Protein AF-A0A8N5EU84-F1 (afdb_monomer_lite)

Foldseek 3Di:
DDDDDDDDDDDDDDDDDPPVPPVVVVVVVVVVLCVQVVDLVSVLVVVLVDDLLVLLVCVLVDVSSLVSVLVSLVQLLVQWAQDPVVLDTAGVDPVRRSDGLVRSLNNLLSQCPHDPVSNVVSLVSLCVQCVVLPVDCDGRSGSSNVSCVVNVVDPPPPPPPPPPPDDDDDD

pLDDT: mean 81.94, std 20.41, range [38.34, 97.75]

Sequence (171 aa):
AEQAGDRDGDGSSSPGGYQESAEGDECTAGLLLSWLLGNQERFSAFCLCIPCSHLAFLAGHYSQLRRPYLDLLTGWGRHLHYDPLQGQWVKSCLDKAELSWEELRERFICLCQGSTPLKEQTQAALEFLRTQDGDFRVRGLSVWTDLLMEMGCSCVDTKATGKLTKLSKSG

Secondary structure (DSSP, 8-state):
--------------S------THHHHHHHHHHHHHHHT-HHHHHHHHHHS-HHHHHHHHHH-HHHHHHHHHHHHHHHTTEEEETTTTEEEES-TTT--S-HHHHHHHHHHHHTS-HHHHHHHHHHHHHHHHHTT---STTS-HHHHHHHHTT-------------------

Organism: Geospiza fortis (NCBI:txid48883)

Structure (mmCIF, N/CA/C/O backbone):
data_AF-A0A8N5EU84-F1
#
_entry.id   AF-A0A8N5EU84-F1
#
loop_
_atom_site.group_PDB
_atom_site.id
_atom_site.type_symbol
_atom_site.label_atom_id
_atom_site.label_alt_id
_atom_site.label_comp_id
_atom_site.label_asym_id
_atom_site.label_entity_id
_atom_site.label_seq_id
_atom_site.pdbx_PDB_ins_code
_atom_site.Cartn_x
_atom_site.Cartn_y
_atom_site.Cartn_z
_atom_site.occupancy
_atom_site.B_iso_or_equiv
_atom_site.auth_seq_id
_atom_site.auth_comp_id
_atom_site.auth_asym_id
_atom_site.auth_atom_id
_atom_site.pdbx_PDB_model_num
ATOM 1 N N . ALA A 1 1 ? 60.254 -33.436 -61.550 1.00 42.25 1 ALA A N 1
ATOM 2 C CA . ALA A 1 1 ? 60.733 -33.043 -60.217 1.00 42.25 1 ALA A CA 1
ATOM 3 C C . ALA A 1 1 ? 59.538 -32.495 -59.464 1.00 42.25 1 ALA A C 1
ATOM 5 O O . ALA A 1 1 ? 59.013 -31.453 -59.839 1.00 42.25 1 ALA A O 1
ATOM 6 N N . GLU A 1 2 ? 59.049 -33.289 -58.520 1.00 42.12 2 GLU A N 1
ATOM 7 C CA . GLU A 1 2 ? 58.020 -32.921 -57.554 1.00 42.12 2 GLU A CA 1
ATOM 8 C C . GLU A 1 2 ? 58.522 -31.781 -56.659 1.00 42.12 2 GLU A C 1
ATOM 10 O O . GLU A 1 2 ? 59.690 -31.767 -56.272 1.00 42.12 2 GLU A O 1
ATOM 15 N N . GLN A 1 3 ? 57.632 -30.861 -56.294 1.00 44.66 3 GLN A N 1
ATOM 16 C CA . GLN A 1 3 ? 57.732 -30.145 -55.027 1.00 44.66 3 GLN A CA 1
ATOM 17 C C . GLN A 1 3 ? 56.371 -30.189 -54.344 1.00 44.66 3 GLN A C 1
ATOM 19 O O . GLN A 1 3 ? 55.403 -29.580 -54.795 1.00 44.66 3 GLN A O 1
ATOM 24 N N . ALA A 1 4 ? 56.340 -30.966 -53.265 1.00 45.47 4 ALA A N 1
ATOM 25 C CA . ALA A 1 4 ? 55.350 -30.902 -52.211 1.00 45.47 4 ALA A CA 1
ATOM 26 C C . ALA A 1 4 ? 55.556 -29.619 -51.390 1.00 45.47 4 ALA A C 1
ATOM 28 O O . ALA A 1 4 ? 56.689 -29.183 -51.176 1.00 45.47 4 ALA A O 1
ATOM 29 N N . GLY A 1 5 ? 54.455 -29.039 -50.921 1.00 47.62 5 GLY A N 1
ATOM 30 C CA . GLY A 1 5 ? 54.433 -27.850 -50.076 1.00 47.62 5 GLY A CA 1
ATOM 31 C C . GLY A 1 5 ? 53.158 -27.836 -49.246 1.00 47.62 5 GLY A C 1
ATOM 32 O O . GLY A 1 5 ? 52.154 -27.259 -49.646 1.00 47.62 5 GLY A O 1
ATOM 33 N N . ASP A 1 6 ? 53.249 -28.543 -48.132 1.00 46.66 6 ASP A N 1
ATOM 34 C CA . ASP A 1 6 ? 52.313 -28.711 -47.028 1.00 46.66 6 ASP A CA 1
ATOM 35 C C . ASP A 1 6 ? 51.826 -27.374 -46.426 1.00 46.66 6 ASP A C 1
ATOM 37 O O . ASP A 1 6 ? 52.626 -26.455 -46.221 1.00 46.66 6 ASP A O 1
ATOM 41 N N . ARG A 1 7 ? 50.522 -27.260 -46.139 1.00 54.50 7 ARG A N 1
ATOM 42 C CA . ARG A 1 7 ? 49.943 -26.214 -45.276 1.00 54.50 7 ARG A CA 1
ATOM 43 C C . ARG A 1 7 ? 48.716 -26.753 -44.545 1.00 54.50 7 ARG A C 1
ATOM 45 O O . ARG A 1 7 ? 47.600 -26.711 -45.063 1.00 54.50 7 ARG A O 1
ATOM 52 N N . ASP A 1 8 ? 48.963 -27.177 -43.314 1.00 48.03 8 ASP A N 1
ATOM 53 C CA . ASP A 1 8 ? 47.994 -27.207 -42.224 1.00 48.03 8 ASP A CA 1
ATOM 54 C C . ASP A 1 8 ? 47.394 -25.813 -41.975 1.00 48.03 8 ASP A C 1
ATOM 56 O O . ASP A 1 8 ? 48.082 -24.788 -42.029 1.00 48.03 8 ASP A O 1
ATOM 60 N N . GLY A 1 9 ? 46.097 -25.778 -41.676 1.00 48.56 9 GLY A N 1
ATOM 61 C CA . GLY A 1 9 ? 45.349 -24.558 -41.386 1.00 48.56 9 GLY A CA 1
ATOM 62 C C . GLY A 1 9 ? 43.981 -24.874 -40.796 1.00 48.56 9 GLY A C 1
ATOM 63 O O . GLY A 1 9 ? 42.969 -24.786 -41.484 1.00 48.56 9 GLY A O 1
ATOM 64 N N . ASP A 1 10 ? 44.006 -25.281 -39.529 1.00 47.62 10 ASP A N 1
ATOM 65 C CA . ASP A 1 10 ? 42.880 -25.413 -38.604 1.00 47.62 10 ASP A CA 1
ATOM 66 C C . ASP A 1 10 ? 42.012 -24.140 -38.551 1.00 47.62 10 ASP A C 1
ATOM 68 O O . ASP A 1 10 ? 42.503 -23.021 -38.720 1.00 47.62 10 ASP A O 1
ATOM 72 N N . GLY A 1 11 ? 40.713 -24.305 -38.304 1.00 47.38 11 GLY A N 1
ATOM 73 C CA . GLY A 1 11 ? 39.786 -23.178 -38.228 1.00 47.38 11 GLY A CA 1
ATOM 74 C C . GLY A 1 11 ? 38.312 -23.536 -38.349 1.00 47.38 11 GLY A C 1
ATOM 75 O O . GLY A 1 11 ? 37.566 -22.850 -39.045 1.00 47.38 11 GLY A O 1
ATOM 76 N N . SER A 1 12 ? 37.860 -24.587 -37.664 1.00 55.72 12 SER A N 1
ATOM 77 C CA . SER A 1 12 ? 36.444 -24.687 -37.307 1.00 55.72 12 SER A CA 1
ATOM 78 C C . SER A 1 12 ? 36.104 -23.541 -36.351 1.00 55.72 12 SER A C 1
ATOM 80 O O . SER A 1 12 ? 36.552 -23.520 -35.207 1.00 55.72 12 SER A O 1
ATOM 82 N N . SER A 1 13 ? 35.298 -22.579 -36.789 1.00 56.47 13 SER A N 1
ATOM 83 C CA . SER A 1 13 ? 34.577 -21.686 -35.882 1.00 56.47 13 SER A CA 1
ATOM 84 C C . SER A 1 13 ? 33.176 -21.438 -36.414 1.00 56.47 13 SER A C 1
ATOM 86 O O . SER A 1 13 ? 32.970 -20.809 -37.449 1.00 56.47 13 SER A O 1
ATOM 88 N N . SER A 1 14 ? 32.240 -22.029 -35.675 1.00 58.22 14 SER A N 1
ATOM 89 C CA . SER A 1 14 ? 30.792 -21.913 -35.770 1.00 58.22 14 SER A CA 1
ATOM 90 C C . SER A 1 14 ? 30.288 -20.485 -35.994 1.00 58.22 14 SER A C 1
ATOM 92 O O . SER A 1 14 ? 30.936 -19.523 -35.575 1.00 58.22 14 SER A O 1
ATOM 94 N N . PRO A 1 15 ? 29.092 -20.350 -36.598 1.00 48.22 15 PRO A N 1
ATOM 95 C CA . PRO A 1 15 ? 28.488 -19.062 -36.891 1.00 48.22 15 PRO A CA 1
ATOM 96 C C . PRO A 1 15 ? 28.265 -18.277 -35.601 1.00 48.22 15 PRO A C 1
ATOM 98 O O . PRO A 1 15 ? 27.842 -18.833 -34.586 1.00 48.22 15 PRO A O 1
ATOM 101 N N . GLY A 1 16 ? 28.595 -16.988 -35.686 1.00 41.81 16 GLY A N 1
ATOM 102 C CA . GLY A 1 16 ? 28.591 -16.029 -34.595 1.00 41.81 16 GLY A CA 1
ATOM 103 C C . GLY A 1 16 ? 27.406 -16.202 -33.658 1.00 41.81 16 GLY A C 1
ATOM 104 O O . GLY A 1 16 ? 26.248 -16.203 -34.078 1.00 41.81 16 GLY A O 1
ATOM 105 N N . GLY A 1 17 ? 27.730 -16.331 -32.372 1.00 46.91 17 GLY A N 1
ATOM 106 C CA . GLY A 1 17 ? 26.765 -16.117 -31.313 1.00 46.91 17 GLY A CA 1
ATOM 107 C C . GLY A 1 17 ? 26.128 -14.755 -31.535 1.00 46.91 17 GLY A C 1
ATOM 108 O O . GLY A 1 17 ? 26.819 -13.736 -31.572 1.00 46.91 17 GLY A O 1
ATOM 109 N N . TYR A 1 18 ? 24.815 -14.759 -31.728 1.00 56.78 18 TYR A N 1
ATOM 110 C CA . TYR A 1 18 ? 23.996 -13.572 -31.597 1.00 56.78 18 TYR A CA 1
ATOM 111 C C . TYR A 1 18 ? 24.241 -13.049 -30.188 1.00 56.78 18 TYR A C 1
ATOM 113 O O . TYR A 1 18 ? 23.770 -13.611 -29.202 1.00 56.78 18 TYR A O 1
ATOM 121 N N . GLN A 1 19 ? 25.082 -12.027 -30.095 1.00 54.50 19 GLN A N 1
ATOM 122 C CA . GLN A 1 19 ? 25.298 -11.286 -28.874 1.00 54.50 19 GLN A CA 1
ATOM 123 C C . GLN A 1 19 ? 24.039 -10.436 -28.705 1.00 54.50 19 GLN A C 1
ATOM 125 O O . GLN A 1 19 ? 23.946 -9.318 -29.205 1.00 54.50 19 GLN A O 1
ATOM 130 N N . GLU A 1 20 ? 23.009 -11.057 -28.131 1.00 49.38 20 GLU A N 1
ATOM 131 C CA . GLU A 1 20 ? 21.746 -10.419 -27.798 1.00 49.38 20 GLU A CA 1
ATOM 132 C C . GLU A 1 20 ? 22.063 -9.309 -26.798 1.00 49.38 20 GLU A C 1
ATOM 134 O O . GLU A 1 20 ? 22.451 -9.548 -25.653 1.00 49.38 20 GLU A O 1
ATOM 139 N N . SER A 1 21 ? 22.060 -8.081 -27.312 1.00 52.22 21 SER A N 1
ATOM 140 C CA . SER A 1 21 ? 22.502 -6.907 -26.579 1.00 52.22 21 SER A CA 1
ATOM 141 C C . SER A 1 21 ? 21.520 -6.653 -25.440 1.00 52.22 21 SER A C 1
ATOM 143 O O . SER A 1 21 ? 20.392 -6.219 -25.674 1.00 52.22 21 SER A O 1
ATOM 145 N N . ALA A 1 22 ? 21.952 -6.909 -24.203 1.00 55.12 22 ALA A N 1
ATOM 146 C CA . ALA A 1 22 ? 21.182 -6.647 -22.984 1.00 55.12 22 ALA A CA 1
ATOM 147 C C . ALA A 1 22 ? 20.732 -5.172 -22.857 1.00 55.12 22 ALA A C 1
ATOM 149 O O . ALA A 1 22 ? 19.819 -4.859 -22.100 1.00 55.12 22 ALA A O 1
ATOM 150 N N . GLU A 1 23 ? 21.326 -4.269 -23.642 1.00 52.84 23 GLU A N 1
ATOM 151 C CA . GLU A 1 23 ? 20.967 -2.849 -23.713 1.00 52.84 23 GLU A CA 1
ATOM 152 C C . GLU A 1 23 ? 19.583 -2.594 -24.350 1.00 52.84 23 GLU A C 1
ATOM 154 O O . GLU A 1 23 ? 18.947 -1.577 -24.068 1.00 52.84 23 GLU A O 1
ATOM 159 N N . GLY A 1 24 ? 19.082 -3.506 -25.194 1.00 59.88 24 GLY A N 1
ATOM 160 C CA . GLY A 1 24 ? 17.772 -3.360 -25.844 1.00 59.88 24 GLY A CA 1
ATOM 161 C C . GLY A 1 24 ? 16.582 -3.647 -24.918 1.00 59.88 24 GLY A C 1
ATOM 162 O O . GLY A 1 24 ? 15.520 -3.031 -25.061 1.00 59.88 24 GLY A O 1
ATOM 163 N N . ASP A 1 25 ? 16.768 -4.548 -23.951 1.00 62.88 25 ASP A N 1
ATOM 164 C CA . ASP A 1 25 ? 15.720 -4.996 -23.027 1.00 62.88 25 ASP A CA 1
ATOM 165 C C . ASP A 1 25 ? 15.395 -3.920 -21.978 1.00 62.88 25 ASP A C 1
ATOM 167 O O . ASP A 1 25 ? 14.236 -3.550 -21.783 1.00 62.88 25 ASP A O 1
ATOM 171 N N . GLU A 1 26 ? 16.424 -3.298 -21.391 1.00 70.06 26 GLU A N 1
ATOM 172 C CA . GLU A 1 26 ? 16.246 -2.228 -20.401 1.00 70.06 26 GLU A CA 1
ATOM 173 C C . GLU A 1 26 ? 15.607 -0.966 -21.014 1.00 70.06 26 GLU A C 1
ATOM 175 O O . GLU A 1 26 ? 14.730 -0.343 -20.406 1.00 70.06 26 GLU A O 1
ATOM 180 N N . CYS A 1 27 ? 15.966 -0.629 -22.259 1.00 78.94 27 CYS A N 1
ATOM 181 C CA . CYS A 1 27 ? 15.373 0.489 -22.996 1.00 78.94 27 CYS A CA 1
ATOM 182 C C . CYS A 1 27 ? 13.882 0.249 -23.303 1.00 78.94 27 CYS A C 1
ATOM 184 O O . CYS A 1 27 ? 13.040 1.131 -23.105 1.00 78.94 27 CYS A O 1
ATOM 186 N N . THR A 1 28 ? 13.530 -0.972 -23.716 1.00 88.81 28 THR A N 1
ATOM 187 C CA . THR A 1 28 ? 12.138 -1.351 -24.007 1.00 88.81 28 THR A CA 1
ATOM 188 C C . THR A 1 28 ? 11.290 -1.373 -22.735 1.00 88.81 28 THR A C 1
ATOM 190 O O . THR A 1 28 ? 10.182 -0.828 -22.720 1.00 88.81 28 THR A O 1
ATOM 193 N N . ALA A 1 29 ? 11.822 -1.927 -21.640 1.00 89.88 29 ALA A N 1
ATOM 194 C CA . ALA A 1 29 ? 11.159 -1.924 -20.340 1.00 89.88 29 ALA A CA 1
ATOM 195 C C . ALA A 1 29 ? 10.920 -0.498 -19.821 1.00 89.88 29 ALA A C 1
ATOM 197 O O . ALA A 1 29 ? 9.831 -0.196 -19.329 1.00 89.88 29 ALA A O 1
ATOM 198 N N . GLY A 1 30 ? 11.893 0.406 -19.985 1.00 91.88 30 GLY A N 1
ATOM 199 C CA . GLY A 1 30 ? 11.748 1.815 -19.617 1.00 91.88 30 GLY A CA 1
ATOM 200 C C . GLY A 1 30 ? 10.626 2.525 -20.383 1.00 91.88 30 GLY A C 1
ATOM 201 O O . GLY A 1 30 ? 9.821 3.241 -19.780 1.00 91.88 30 GLY A O 1
ATOM 202 N N . LEU A 1 31 ? 10.514 2.290 -21.696 1.00 95.19 31 LEU A N 1
ATOM 203 C CA . LEU A 1 31 ? 9.432 2.845 -22.519 1.00 95.19 31 LEU A CA 1
ATOM 204 C C . LEU A 1 31 ? 8.061 2.289 -22.116 1.00 95.19 31 LEU A C 1
ATOM 206 O O . LEU A 1 31 ? 7.100 3.054 -21.997 1.00 95.19 31 LEU A O 1
ATOM 210 N N . LEU A 1 32 ? 7.970 0.981 -21.860 1.00 95.00 32 LEU A N 1
ATOM 211 C CA . LEU A 1 32 ? 6.730 0.340 -21.427 1.00 95.00 32 LEU A CA 1
ATOM 212 C C . LEU A 1 32 ? 6.275 0.861 -20.060 1.00 95.00 32 LEU A C 1
ATOM 214 O O . LEU A 1 32 ? 5.099 1.178 -19.890 1.00 95.00 32 LEU A O 1
ATOM 218 N N . LEU A 1 33 ? 7.195 0.990 -19.102 1.00 95.12 33 LEU A N 1
ATOM 219 C CA . LEU A 1 33 ? 6.904 1.560 -17.787 1.00 95.12 33 LEU A CA 1
ATOM 220 C C . LEU A 1 33 ? 6.464 3.018 -17.894 1.00 95.12 33 LEU A C 1
ATOM 222 O O . LEU A 1 33 ? 5.470 3.392 -17.277 1.00 95.12 33 LEU A O 1
ATOM 226 N N . SER A 1 34 ? 7.135 3.823 -18.720 1.00 95.50 34 SER A N 1
ATOM 227 C CA . SER A 1 34 ? 6.733 5.214 -18.969 1.00 95.50 34 SER A CA 1
ATOM 228 C C . SER A 1 34 ? 5.321 5.292 -19.557 1.00 95.50 34 SER A C 1
ATOM 230 O O . SER A 1 34 ? 4.498 6.092 -19.113 1.00 95.50 34 SER A O 1
ATOM 232 N N . TRP A 1 35 ? 5.003 4.423 -20.523 1.00 96.50 35 TRP A N 1
ATOM 233 C CA . TRP A 1 35 ? 3.663 4.327 -21.098 1.00 96.50 35 TRP A CA 1
ATOM 234 C C . TRP A 1 35 ? 2.624 3.875 -20.067 1.00 96.50 35 TRP A C 1
ATOM 236 O O . TRP A 1 35 ? 1.531 4.439 -20.013 1.00 96.50 35 TRP A O 1
ATOM 246 N N . LEU A 1 36 ? 2.945 2.881 -19.239 1.00 97.25 36 LEU A N 1
ATOM 247 C CA . LEU A 1 36 ? 2.047 2.354 -18.214 1.00 97.25 36 LEU A CA 1
ATOM 248 C C . LEU A 1 36 ? 1.735 3.420 -17.157 1.00 97.25 36 LEU A C 1
ATOM 250 O O . LEU A 1 36 ? 0.566 3.692 -16.893 1.00 97.25 36 LEU A O 1
ATOM 254 N N . LEU A 1 37 ? 2.773 4.051 -16.605 1.00 96.75 37 LEU A N 1
ATOM 255 C CA . LEU A 1 37 ? 2.674 5.061 -15.548 1.00 96.75 37 LEU A CA 1
ATOM 256 C C . LEU A 1 37 ? 2.111 6.399 -16.047 1.00 96.75 37 LEU A C 1
ATOM 258 O O . LEU A 1 37 ? 1.632 7.199 -15.248 1.00 96.75 37 LEU A O 1
ATOM 262 N N . GLY A 1 38 ? 2.115 6.639 -17.361 1.00 96.44 38 GLY A N 1
ATOM 263 C CA . GLY A 1 38 ? 1.517 7.827 -17.971 1.00 96.44 38 GLY A CA 1
ATOM 264 C C . GLY A 1 38 ? -0.017 7.876 -17.915 1.00 96.44 38 GLY A C 1
ATOM 265 O O . GLY A 1 38 ? -0.599 8.896 -18.278 1.00 96.44 38 GLY A O 1
ATOM 266 N N . ASN A 1 39 ? -0.695 6.803 -17.489 1.00 96.75 39 ASN A N 1
ATOM 267 C CA . ASN A 1 39 ? -2.148 6.778 -17.321 1.00 96.75 39 ASN A CA 1
ATOM 268 C C . ASN A 1 39 ? -2.546 6.022 -16.040 1.00 96.75 39 ASN A C 1
ATOM 270 O O . ASN A 1 39 ? -2.333 4.816 -15.926 1.00 96.75 39 ASN A O 1
ATOM 274 N N . GLN A 1 40 ? -3.176 6.734 -15.102 1.00 94.56 40 GLN A N 1
ATOM 275 C CA . GLN A 1 40 ? -3.518 6.195 -13.785 1.00 94.56 40 GLN A CA 1
ATOM 276 C C . GLN A 1 40 ? -4.550 5.060 -13.835 1.00 94.56 40 GLN A C 1
ATOM 278 O O . GLN A 1 40 ? -4.398 4.076 -13.117 1.00 94.56 40 GLN A O 1
ATOM 283 N N . GLU A 1 41 ? -5.586 5.165 -14.671 1.00 94.69 41 GLU A N 1
ATOM 284 C CA . GLU A 1 41 ? -6.626 4.129 -14.794 1.00 94.69 41 GLU A CA 1
ATOM 285 C C . GLU A 1 41 ? -6.042 2.831 -15.351 1.00 94.69 41 GLU A C 1
ATOM 287 O O . GLU A 1 41 ? -6.300 1.745 -14.836 1.00 94.69 41 GLU A O 1
ATOM 292 N N . ARG A 1 42 ? -5.179 2.950 -16.362 1.00 96.00 42 ARG A N 1
ATOM 293 C CA . ARG A 1 42 ? -4.445 1.826 -16.942 1.00 96.00 42 ARG A CA 1
ATOM 294 C C . ARG A 1 42 ? -3.532 1.170 -15.917 1.00 96.00 42 ARG A C 1
ATOM 296 O O . ARG A 1 42 ? -3.522 -0.053 -15.811 1.00 96.00 42 ARG A O 1
ATOM 303 N N . PHE A 1 43 ? -2.759 1.970 -15.186 1.00 97.38 43 PHE A N 1
ATOM 304 C CA . PHE A 1 43 ? -1.866 1.452 -14.160 1.00 97.38 43 PHE A CA 1
ATOM 305 C C . PHE A 1 43 ? -2.647 0.756 -13.036 1.00 97.38 43 PHE A C 1
ATOM 307 O O . PHE A 1 43 ? -2.290 -0.349 -12.633 1.00 97.38 43 PHE A O 1
ATOM 314 N N . SER A 1 44 ? -3.764 1.349 -12.608 1.00 96.50 44 SER A N 1
ATOM 315 C CA . SER A 1 44 ? -4.693 0.750 -11.649 1.00 96.50 44 SER A CA 1
ATOM 316 C C . SER A 1 44 ? -5.212 -0.605 -12.138 1.00 96.50 44 SER A C 1
ATOM 318 O O . SER A 1 44 ? -5.036 -1.614 -11.455 1.00 96.50 44 SER A O 1
ATOM 320 N N . ALA A 1 45 ? -5.757 -0.661 -13.358 1.00 95.94 45 ALA A N 1
ATOM 321 C CA . ALA A 1 45 ? -6.268 -1.890 -13.961 1.00 95.94 45 ALA A CA 1
ATOM 322 C C . ALA A 1 45 ? -5.183 -2.972 -14.080 1.00 95.94 45 ALA A C 1
ATOM 324 O O . ALA A 1 45 ? -5.408 -4.122 -13.710 1.00 95.94 45 ALA A O 1
ATOM 325 N N . PHE A 1 46 ? -3.977 -2.598 -14.516 1.00 96.62 46 PHE A N 1
ATOM 326 C CA . PHE A 1 46 ? -2.822 -3.495 -14.554 1.00 96.62 46 PHE A CA 1
ATOM 327 C C . PHE A 1 46 ? -2.527 -4.092 -13.173 1.00 96.62 46 PHE A C 1
ATOM 329 O O . PHE A 1 46 ? -2.388 -5.307 -13.035 1.00 96.62 46 PHE A O 1
ATOM 336 N N . CYS A 1 47 ? -2.484 -3.257 -12.133 1.00 97.00 47 CYS A N 1
ATOM 337 C CA . CYS A 1 47 ? -2.251 -3.717 -10.771 1.00 97.00 47 CYS A CA 1
ATOM 338 C C . CYS A 1 47 ? -3.391 -4.587 -10.231 1.00 97.00 47 CYS A C 1
ATOM 340 O O . CYS A 1 47 ? -3.119 -5.464 -9.415 1.00 97.00 47 CYS A O 1
ATOM 342 N N . LEU A 1 48 ? -4.640 -4.389 -10.653 1.00 95.62 48 LEU A N 1
ATOM 343 C CA . LEU A 1 48 ? -5.771 -5.227 -10.241 1.00 95.62 48 LEU A CA 1
ATOM 344 C C . LEU A 1 48 ? -5.751 -6.609 -10.906 1.00 95.62 48 LEU A C 1
ATOM 346 O O . LEU A 1 48 ? -6.075 -7.597 -10.254 1.00 95.62 48 LEU A O 1
ATOM 350 N N . CYS A 1 49 ? -5.314 -6.702 -12.163 1.00 95.44 49 CYS A N 1
ATOM 351 C CA . CYS A 1 49 ? -5.320 -7.956 -12.921 1.00 95.44 49 CYS A CA 1
ATOM 352 C C . CYS A 1 49 ? -4.148 -8.903 -12.614 1.00 95.44 49 CYS A C 1
ATOM 354 O O . CYS A 1 49 ? -4.165 -10.049 -13.063 1.00 95.44 49 CYS A O 1
ATOM 356 N N . ILE A 1 50 ? -3.117 -8.445 -11.900 1.00 95.06 50 ILE A N 1
ATOM 357 C CA . ILE A 1 50 ? -1.873 -9.200 -11.705 1.00 95.06 50 ILE A CA 1
ATOM 358 C C . ILE A 1 50 ? -1.747 -9.691 -10.253 1.00 95.06 50 ILE A C 1
ATOM 360 O O . ILE A 1 50 ? -1.990 -8.912 -9.326 1.00 95.06 50 ILE A O 1
ATOM 364 N N . PRO A 1 51 ? -1.312 -10.950 -10.020 1.00 95.56 51 PRO A N 1
ATOM 365 C CA . PRO A 1 51 ? -1.093 -11.475 -8.671 1.00 95.56 51 PRO A CA 1
ATOM 366 C C . PRO A 1 51 ? -0.083 -10.650 -7.857 1.00 95.56 51 PRO A C 1
ATOM 368 O O . PRO A 1 51 ? 0.914 -10.162 -8.400 1.00 95.56 51 PRO A O 1
ATOM 371 N N . CYS A 1 52 ? -0.273 -10.555 -6.533 1.00 95.19 52 CYS A N 1
ATOM 372 C CA . CYS A 1 52 ? 0.581 -9.704 -5.692 1.00 95.19 52 CYS A CA 1
ATOM 373 C C . CYS A 1 52 ? 2.061 -10.086 -5.724 1.00 95.19 52 CYS A C 1
ATOM 375 O O . CYS A 1 52 ? 2.916 -9.204 -5.664 1.00 95.19 52 CYS A O 1
ATOM 377 N N . SER A 1 53 ? 2.368 -11.376 -5.874 1.00 96.00 53 SER A N 1
ATOM 378 C CA . SER A 1 53 ? 3.741 -11.877 -5.962 1.00 96.00 53 SER A CA 1
ATOM 379 C C . SER A 1 53 ? 4.482 -11.313 -7.176 1.00 96.00 53 SER A C 1
ATOM 381 O O . SER A 1 53 ? 5.645 -10.927 -7.071 1.00 96.00 53 SER A O 1
ATOM 383 N N . HIS A 1 54 ? 3.791 -11.179 -8.310 1.00 96.81 54 HIS A N 1
ATOM 384 C CA . HIS A 1 54 ? 4.354 -10.617 -9.535 1.00 96.81 54 HIS A CA 1
ATOM 385 C C . HIS A 1 54 ? 4.519 -9.103 -9.419 1.00 96.81 54 HIS A C 1
ATOM 387 O O . HIS A 1 54 ? 5.542 -8.565 -9.828 1.00 96.81 54 HIS A O 1
ATOM 393 N N . LEU A 1 55 ? 3.562 -8.404 -8.803 1.00 97.19 55 LEU A N 1
ATOM 394 C CA . LEU A 1 55 ? 3.697 -6.967 -8.549 1.00 97.19 55 LEU A CA 1
ATOM 395 C C . LEU A 1 55 ? 4.838 -6.658 -7.576 1.00 97.19 55 LEU A C 1
ATOM 397 O O . LEU A 1 55 ? 5.575 -5.698 -7.792 1.00 97.19 55 LEU A O 1
ATOM 401 N N . ALA A 1 56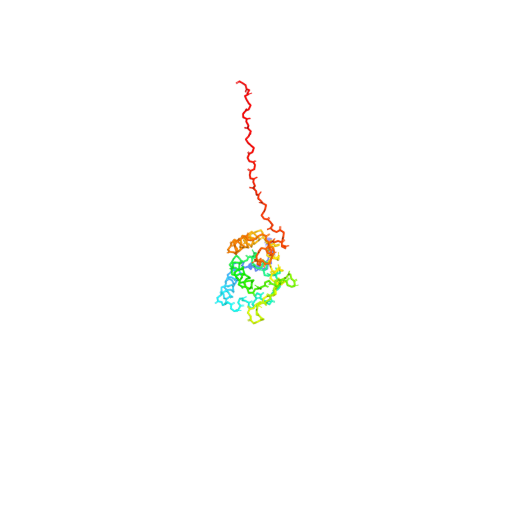 ? 5.033 -7.486 -6.547 1.00 97.06 56 ALA A N 1
ATOM 402 C CA . ALA A 1 56 ? 6.171 -7.366 -5.643 1.00 97.06 56 ALA A CA 1
ATOM 403 C C . ALA A 1 56 ? 7.500 -7.627 -6.364 1.00 97.06 56 ALA A C 1
ATOM 405 O O . ALA A 1 56 ? 8.449 -6.864 -6.187 1.00 97.06 56 ALA A O 1
ATOM 406 N N . PHE A 1 57 ? 7.556 -8.640 -7.235 1.00 96.69 57 PHE A N 1
ATOM 407 C CA . PHE A 1 57 ? 8.718 -8.876 -8.090 1.00 96.69 57 PHE A CA 1
ATOM 408 C C . PHE A 1 57 ? 9.023 -7.659 -8.979 1.00 96.69 57 PHE A C 1
ATOM 410 O O . PHE A 1 57 ? 10.138 -7.137 -8.949 1.00 96.69 57 PHE A O 1
ATOM 417 N N . LEU A 1 58 ? 8.020 -7.142 -9.697 1.00 96.44 58 LEU A N 1
ATOM 418 C CA . LEU A 1 58 ? 8.171 -5.983 -10.579 1.00 96.44 58 LEU A CA 1
ATOM 419 C C . LEU A 1 58 ? 8.594 -4.720 -9.815 1.00 96.44 58 LEU A C 1
ATOM 421 O O . LEU A 1 58 ? 9.472 -4.004 -10.279 1.00 96.44 58 LEU A O 1
ATOM 425 N N . ALA A 1 59 ? 8.036 -4.453 -8.630 1.00 96.56 59 ALA A N 1
ATOM 426 C CA . ALA A 1 59 ? 8.423 -3.313 -7.788 1.00 96.56 59 ALA A CA 1
ATOM 427 C C . ALA A 1 59 ? 9.801 -3.491 -7.113 1.00 96.56 59 ALA A C 1
ATOM 429 O O . ALA A 1 59 ? 10.436 -2.522 -6.674 1.00 96.56 59 ALA A O 1
ATOM 430 N N . GLY A 1 60 ? 10.263 -4.737 -6.995 1.00 95.50 60 GLY A N 1
ATOM 431 C CA . GLY A 1 60 ? 11.614 -5.083 -6.572 1.00 95.50 60 GLY A CA 1
ATOM 432 C C . GLY A 1 60 ? 12.642 -4.832 -7.673 1.00 95.50 60 GLY A C 1
ATOM 433 O O . GLY A 1 60 ? 13.720 -4.325 -7.371 1.00 95.50 60 GLY A O 1
ATOM 434 N N . HIS A 1 61 ? 12.279 -5.153 -8.916 1.00 94.69 61 HIS A N 1
ATOM 435 C CA . HIS A 1 61 ? 13.130 -5.059 -10.101 1.00 94.69 61 HIS A CA 1
ATOM 436 C C . HIS A 1 61 ? 13.170 -3.643 -10.699 1.00 94.69 61 HIS A C 1
ATOM 438 O O . HIS A 1 61 ? 14.238 -3.107 -10.976 1.00 94.69 61 HIS A O 1
ATOM 444 N N . TYR A 1 62 ? 12.012 -2.996 -10.844 1.00 94.44 62 TYR A N 1
ATOM 445 C CA . TYR A 1 62 ? 11.871 -1.674 -11.448 1.00 94.44 62 TYR A CA 1
ATOM 446 C C . TYR A 1 62 ? 11.562 -0.622 -10.380 1.00 94.44 62 TYR A C 1
ATOM 448 O O . TYR A 1 62 ? 10.419 -0.444 -9.953 1.00 94.44 62 TYR A O 1
ATOM 456 N N . SER A 1 63 ? 12.585 0.128 -9.967 1.00 92.81 63 SER A N 1
ATOM 457 C CA . SER A 1 63 ? 12.470 1.171 -8.933 1.00 92.81 63 SER A CA 1
ATOM 458 C C . SER A 1 63 ? 11.419 2.242 -9.259 1.00 92.81 63 SER A C 1
ATOM 460 O O . SER A 1 63 ? 10.751 2.743 -8.354 1.00 92.81 63 SER A O 1
ATOM 462 N N . GLN A 1 64 ? 11.223 2.534 -10.548 1.00 94.19 64 GLN A N 1
ATOM 463 C CA . GLN A 1 64 ? 10.223 3.474 -11.065 1.00 94.19 64 GLN A CA 1
ATOM 464 C C . GLN A 1 64 ? 8.783 3.052 -10.736 1.00 94.19 64 GLN A C 1
ATOM 466 O O . GLN A 1 64 ? 7.920 3.907 -10.572 1.00 94.19 64 GLN A O 1
ATOM 471 N N . LEU A 1 65 ? 8.523 1.746 -10.602 1.00 95.12 65 LEU A N 1
ATOM 472 C CA . LEU A 1 65 ? 7.196 1.202 -10.306 1.00 95.12 65 LEU A CA 1
ATOM 473 C C . LEU A 1 65 ? 6.853 1.273 -8.815 1.00 95.12 65 LEU A C 1
ATOM 475 O O . LEU A 1 65 ? 5.684 1.352 -8.439 1.00 95.12 65 LEU A O 1
ATOM 479 N N . ARG A 1 66 ? 7.874 1.229 -7.955 1.00 95.00 66 ARG A N 1
ATOM 480 C CA . ARG A 1 66 ? 7.703 0.995 -6.521 1.00 95.00 66 ARG A CA 1
ATOM 481 C C . ARG A 1 66 ? 6.843 2.057 -5.846 1.00 95.00 66 ARG A C 1
ATOM 483 O O . ARG A 1 66 ? 5.874 1.723 -5.170 1.00 95.00 66 ARG A O 1
ATOM 490 N N . ARG A 1 67 ? 7.190 3.330 -6.043 1.00 95.94 67 ARG A N 1
ATOM 491 C CA . ARG A 1 67 ? 6.476 4.448 -5.423 1.00 95.94 67 ARG A CA 1
ATOM 492 C C . ARG A 1 67 ? 5.052 4.608 -5.975 1.00 95.94 67 ARG A C 1
ATOM 494 O O . ARG A 1 67 ? 4.143 4.604 -5.153 1.00 95.94 67 ARG A O 1
ATOM 501 N N . PRO A 1 68 ? 4.821 4.637 -7.304 1.00 97.44 68 PRO A N 1
ATOM 502 C CA . PRO A 1 68 ? 3.465 4.650 -7.852 1.00 97.44 68 PRO A CA 1
ATOM 503 C C . PRO A 1 68 ? 2.589 3.507 -7.335 1.00 97.44 68 PRO A C 1
ATOM 505 O O . PRO A 1 68 ? 1.419 3.723 -7.030 1.00 97.44 68 PRO A O 1
ATOM 508 N N . TYR A 1 69 ? 3.145 2.298 -7.198 1.00 97.75 69 TYR A N 1
ATOM 509 C CA . TYR A 1 69 ? 2.384 1.167 -6.677 1.00 97.75 69 TYR A CA 1
ATOM 510 C C . TYR A 1 69 ? 2.013 1.350 -5.199 1.00 97.75 69 TYR A C 1
ATOM 512 O O . TYR A 1 69 ? 0.859 1.147 -4.835 1.00 97.75 69 TYR A O 1
ATOM 520 N N . LEU A 1 70 ? 2.947 1.795 -4.350 1.00 97.69 70 LEU A N 1
ATOM 521 C CA . LEU 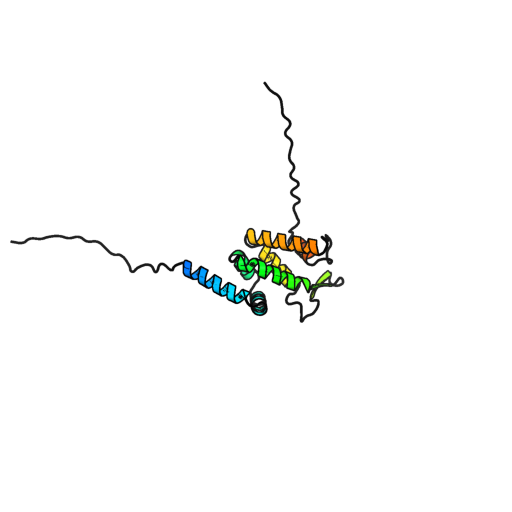A 1 70 ? 2.653 2.105 -2.945 1.00 97.69 70 LEU A CA 1
ATOM 522 C C . LEU A 1 70 ? 1.620 3.233 -2.800 1.00 97.69 70 LEU A C 1
ATOM 524 O O . LEU A 1 70 ? 0.720 3.130 -1.966 1.00 97.69 70 LEU A O 1
ATOM 528 N N . ASP A 1 71 ? 1.709 4.278 -3.624 1.00 97.44 71 ASP A N 1
ATOM 529 C CA . ASP A 1 71 ? 0.748 5.386 -3.637 1.00 97.44 71 ASP A CA 1
ATOM 530 C C . ASP A 1 71 ? -0.654 4.898 -4.051 1.00 97.44 71 ASP A C 1
ATOM 532 O O . ASP A 1 71 ? -1.654 5.287 -3.444 1.00 97.44 71 ASP A O 1
ATOM 536 N N . LEU A 1 72 ? -0.734 3.978 -5.019 1.00 97.00 72 LEU A N 1
ATOM 537 C CA . LEU A 1 72 ? -1.982 3.334 -5.433 1.00 97.00 72 LEU A CA 1
ATOM 538 C C . LEU A 1 72 ? -2.597 2.494 -4.301 1.00 97.00 72 LEU A C 1
ATOM 540 O O . LEU A 1 72 ? -3.773 2.673 -3.982 1.00 97.00 72 LEU A O 1
ATOM 544 N N . LEU A 1 73 ? -1.806 1.633 -3.646 1.00 97.44 73 LEU A N 1
ATOM 545 C CA . LEU A 1 73 ? -2.265 0.846 -2.490 1.00 97.44 73 LEU A CA 1
ATOM 546 C C . LEU A 1 73 ? -2.732 1.747 -1.344 1.00 97.44 73 LEU A C 1
ATOM 548 O O . LEU A 1 73 ? -3.740 1.466 -0.697 1.00 97.44 73 LEU A O 1
ATOM 552 N N . THR A 1 74 ? -2.023 2.853 -1.119 1.00 96.62 74 THR A N 1
ATOM 553 C CA . THR A 1 74 ? -2.405 3.869 -0.137 1.00 96.62 74 THR A CA 1
ATOM 554 C C . THR A 1 74 ? -3.758 4.479 -0.492 1.00 96.62 74 THR A C 1
ATOM 556 O O . THR A 1 74 ? -4.634 4.597 0.365 1.00 96.62 74 THR A O 1
ATOM 559 N N . GLY A 1 75 ? -3.957 4.832 -1.764 1.00 95.06 75 GLY A N 1
ATOM 560 C CA . GLY A 1 75 ? -5.230 5.319 -2.281 1.00 95.06 75 GLY A CA 1
ATOM 561 C C . GLY A 1 75 ? -6.371 4.339 -2.014 1.00 95.06 75 GLY A C 1
ATOM 562 O O . GLY A 1 75 ? -7.401 4.740 -1.482 1.00 95.06 75 GLY A O 1
ATOM 563 N N . TRP A 1 76 ? -6.184 3.052 -2.304 1.00 95.19 76 TRP A N 1
ATOM 564 C CA . TRP A 1 76 ? -7.204 2.030 -2.054 1.00 95.19 76 TRP A CA 1
ATOM 565 C C . TRP A 1 76 ? -7.480 1.810 -0.565 1.00 95.19 76 TRP A C 1
ATOM 567 O O . TRP A 1 76 ? -8.641 1.797 -0.160 1.00 95.19 76 TRP A O 1
ATOM 577 N N . GLY A 1 77 ? -6.439 1.714 0.266 1.00 95.25 77 GLY A N 1
ATOM 578 C CA . GLY A 1 77 ? -6.596 1.498 1.706 1.00 95.25 77 GLY A CA 1
ATOM 579 C C . GLY A 1 77 ? -7.324 2.635 2.421 1.00 95.25 77 GLY A C 1
ATOM 580 O O . GLY A 1 77 ? -8.111 2.374 3.326 1.00 95.25 77 GLY A O 1
ATOM 581 N N . ARG A 1 78 ? -7.171 3.884 1.958 1.00 93.31 78 ARG A N 1
ATOM 582 C CA . ARG A 1 78 ? -7.928 5.041 2.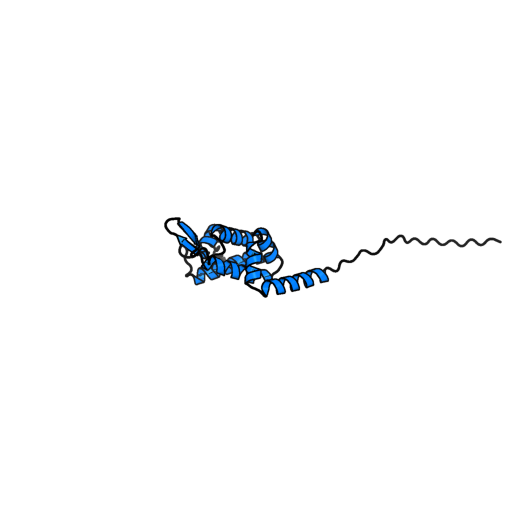477 1.00 93.31 78 ARG A CA 1
ATOM 583 C C . ARG A 1 78 ? -9.443 4.932 2.298 1.00 93.31 78 ARG A C 1
ATOM 585 O O . ARG A 1 78 ? -10.179 5.610 3.005 1.00 93.31 78 ARG A O 1
ATOM 592 N N . HIS A 1 79 ? -9.910 4.112 1.359 1.00 93.50 79 HIS A N 1
ATOM 593 C CA . HIS A 1 79 ? -11.337 3.903 1.111 1.00 93.50 79 HIS A CA 1
ATOM 594 C C . HIS A 1 79 ? -11.919 2.737 1.922 1.00 93.50 79 HIS A C 1
ATOM 596 O O . HIS A 1 79 ? -13.086 2.379 1.727 1.00 93.50 79 HIS A O 1
ATOM 602 N N . LEU A 1 80 ? -11.147 2.143 2.832 1.00 94.38 80 LEU A N 1
ATOM 603 C CA . LEU A 1 80 ? -11.655 1.180 3.800 1.00 94.38 80 LEU A CA 1
ATOM 604 C C . LEU A 1 80 ? -12.162 1.901 5.054 1.00 94.38 80 LEU A C 1
ATOM 606 O O . LEU A 1 80 ? -11.601 2.904 5.485 1.00 94.38 80 LEU A O 1
ATOM 610 N N . HIS A 1 81 ? -13.220 1.366 5.655 1.00 93.12 81 HIS A N 1
ATOM 611 C CA . HIS A 1 81 ? -13.711 1.780 6.966 1.00 93.12 81 HIS A CA 1
ATOM 612 C C . HIS A 1 81 ? -13.703 0.586 7.908 1.00 93.12 81 HIS A C 1
ATOM 614 O O . HIS A 1 81 ? -13.902 -0.546 7.472 1.00 93.12 81 HIS A O 1
ATOM 620 N N . TYR A 1 82 ? -13.465 0.827 9.190 1.00 95.56 82 TYR A N 1
ATOM 621 C CA . TYR A 1 82 ? -13.533 -0.231 10.183 1.00 95.56 82 TYR A CA 1
ATOM 622 C C . TYR A 1 82 ? -14.990 -0.476 10.580 1.00 95.56 82 TYR A C 1
ATOM 624 O O . TYR A 1 82 ? -15.676 0.460 10.993 1.00 95.56 82 TYR A O 1
ATOM 632 N N . ASP A 1 83 ? -15.454 -1.719 10.460 1.00 94.50 83 ASP A N 1
ATOM 633 C CA . ASP A 1 83 ? -16.735 -2.169 10.997 1.00 94.50 83 ASP A CA 1
ATOM 634 C C . ASP A 1 83 ? -16.510 -2.790 12.388 1.00 94.50 83 ASP A C 1
ATOM 636 O O . ASP A 1 83 ? -15.963 -3.895 12.488 1.00 94.50 83 ASP A O 1
ATOM 640 N N . PRO A 1 84 ? -16.941 -2.126 13.480 1.00 92.12 84 PRO A N 1
ATOM 641 C CA . PRO A 1 84 ? -16.772 -2.643 14.835 1.00 92.12 84 PRO A CA 1
ATOM 642 C C . PRO A 1 84 ? -17.566 -3.922 15.118 1.00 92.12 84 PRO A C 1
ATOM 644 O O . PRO A 1 84 ? -17.219 -4.641 16.052 1.00 92.12 84 PRO A O 1
ATOM 647 N N . LEU A 1 85 ? -18.624 -4.207 14.350 1.00 93.69 85 LEU A N 1
ATOM 648 C CA . LEU A 1 85 ? -19.436 -5.414 14.518 1.00 93.69 85 LEU A CA 1
ATOM 649 C C . LEU A 1 85 ? -18.714 -6.642 13.964 1.00 93.69 85 LEU A C 1
ATOM 651 O O . LEU A 1 85 ? -18.785 -7.717 14.556 1.00 93.69 85 LEU A O 1
ATOM 655 N N . GLN A 1 86 ? -18.009 -6.472 12.844 1.00 91.00 86 GLN A N 1
ATOM 656 C CA . GLN A 1 86 ? -17.212 -7.527 12.213 1.00 91.00 86 GLN A CA 1
ATOM 657 C C . GLN A 1 86 ? -15.768 -7.567 12.730 1.00 91.00 86 GLN A C 1
ATOM 659 O O . GLN A 1 86 ? -15.080 -8.568 12.556 1.00 91.00 86 GLN A O 1
ATOM 664 N N . GLY A 1 87 ? -15.301 -6.491 13.371 1.00 91.88 87 GLY A N 1
ATOM 665 C CA . GLY A 1 87 ? -13.919 -6.359 13.826 1.00 91.88 87 GLY A CA 1
ATOM 666 C C . GLY A 1 87 ? -12.924 -6.263 12.667 1.00 91.88 87 GLY A C 1
ATOM 667 O O . GLY A 1 87 ? -11.788 -6.721 12.794 1.00 91.88 87 GLY A O 1
ATOM 668 N N . GLN A 1 88 ? -13.359 -5.725 11.523 1.00 92.69 88 GLN A N 1
ATOM 669 C CA . GLN A 1 88 ? -12.587 -5.750 10.287 1.00 92.69 88 GLN A CA 1
ATOM 670 C C . GLN A 1 88 ? -12.776 -4.488 9.445 1.00 92.69 88 GLN A C 1
ATOM 672 O O . GLN A 1 88 ? -13.823 -3.844 9.467 1.00 92.69 88 GLN A O 1
ATOM 677 N N . TRP A 1 89 ? -11.758 -4.170 8.648 1.00 95.38 89 TRP A N 1
ATOM 678 C CA . TRP A 1 89 ? -11.851 -3.190 7.576 1.00 95.38 89 TRP A CA 1
ATOM 679 C C . TRP A 1 89 ? -12.700 -3.720 6.417 1.00 95.38 89 TRP A C 1
ATOM 681 O O . TRP A 1 89 ? -12.518 -4.839 5.938 1.00 95.38 89 TRP A O 1
ATOM 691 N N . VAL A 1 90 ? -13.620 -2.888 5.949 1.00 93.31 90 VAL A N 1
ATOM 692 C CA . VAL A 1 90 ? -14.575 -3.178 4.878 1.00 93.31 90 VAL A CA 1
ATOM 693 C C . VAL A 1 90 ? -14.647 -2.002 3.901 1.00 93.31 90 VAL A C 1
ATOM 695 O O . VAL A 1 90 ? -14.304 -0.861 4.222 1.00 93.31 90 VAL A O 1
ATOM 698 N N . LYS A 1 91 ? -15.081 -2.268 2.667 1.00 91.19 91 LYS A N 1
ATOM 699 C CA . LYS A 1 91 ? -15.196 -1.253 1.609 1.00 91.19 91 LYS A CA 1
ATOM 700 C C . LYS A 1 91 ? -16.205 -0.168 2.009 1.00 91.19 91 LYS A C 1
ATOM 702 O O . LYS A 1 91 ? -17.351 -0.487 2.300 1.00 91.19 91 LYS A O 1
ATOM 707 N N . SER A 1 92 ? -15.803 1.108 2.011 1.00 80.12 92 SER A N 1
ATOM 708 C CA . SER A 1 92 ? -16.712 2.238 2.316 1.00 80.12 92 SER A CA 1
ATOM 709 C C . SER A 1 92 ? -17.830 2.408 1.287 1.00 80.12 92 SER A C 1
ATOM 711 O O . SER A 1 92 ? -18.965 2.712 1.644 1.00 80.12 92 SER A O 1
ATOM 713 N N . CYS A 1 93 ? -17.522 2.185 0.010 1.00 74.50 93 CYS A N 1
ATOM 714 C CA . CYS A 1 93 ? -18.475 2.116 -1.093 1.00 74.50 93 CYS A CA 1
ATOM 715 C C . CYS A 1 93 ? -17.976 1.066 -2.088 1.00 74.50 93 CYS A C 1
ATOM 717 O O . CYS A 1 93 ? -16.792 1.079 -2.435 1.00 74.50 93 CYS A O 1
ATOM 719 N N . LEU A 1 94 ? -18.868 0.202 -2.580 1.00 69.00 94 LEU A N 1
ATOM 720 C CA . LEU A 1 94 ? -18.517 -0.817 -3.579 1.00 69.00 94 LEU A CA 1
ATOM 721 C C . LEU A 1 94 ? -17.950 -0.196 -4.865 1.00 69.00 94 LEU A C 1
ATOM 723 O O . LEU A 1 94 ? -17.041 -0.768 -5.452 1.00 69.00 94 LEU A O 1
ATOM 727 N N . ASP A 1 95 ? -18.403 1.009 -5.219 1.00 70.00 95 ASP A N 1
ATOM 728 C CA . ASP A 1 95 ? -17.985 1.713 -6.439 1.00 70.00 95 ASP A CA 1
ATOM 729 C C . ASP A 1 95 ? -16.693 2.538 -6.281 1.00 70.00 95 ASP A C 1
ATOM 731 O O . ASP A 1 95 ? -16.217 3.120 -7.250 1.00 70.00 95 ASP A O 1
ATOM 735 N N . LYS A 1 96 ? -16.148 2.666 -5.060 1.00 68.69 96 LYS A N 1
ATOM 736 C CA . LYS A 1 96 ? -14.958 3.505 -4.783 1.00 68.69 96 LYS A CA 1
ATOM 737 C C . LYS A 1 96 ? -13.769 2.724 -4.244 1.00 68.69 96 LYS A C 1
ATOM 739 O O . LYS A 1 96 ? -12.629 3.143 -4.416 1.00 68.69 96 LYS A O 1
ATOM 744 N N . ALA A 1 97 ? -14.027 1.630 -3.533 1.00 75.19 97 ALA A N 1
ATOM 745 C CA . ALA A 1 97 ? -12.977 0.802 -2.970 1.00 75.19 97 ALA A CA 1
ATOM 746 C C . ALA A 1 97 ? -12.659 -0.350 -3.927 1.00 75.19 97 ALA A C 1
ATOM 748 O O . ALA A 1 97 ? -13.410 -1.323 -4.024 1.00 75.19 97 ALA A O 1
ATOM 749 N N . GLU A 1 98 ? -11.515 -0.248 -4.597 1.00 86.25 98 GLU A N 1
ATOM 750 C CA . GLU A 1 98 ? -11.061 -1.269 -5.544 1.00 86.25 98 GLU A CA 1
ATOM 751 C C . GLU A 1 98 ? -10.733 -2.589 -4.828 1.00 86.25 98 GLU A C 1
ATOM 753 O O . GLU A 1 98 ? -11.201 -3.649 -5.238 1.00 86.25 98 GLU A O 1
ATOM 758 N N . LEU A 1 99 ? -10.045 -2.532 -3.679 1.00 90.62 99 LEU A N 1
ATOM 759 C CA . LEU A 1 99 ? -9.620 -3.718 -2.923 1.00 90.62 99 LEU A CA 1
ATOM 760 C C . LEU A 1 99 ? -10.424 -3.965 -1.647 1.00 90.62 99 LEU A C 1
ATOM 762 O O . LEU A 1 99 ? -10.838 -3.025 -0.965 1.00 90.62 99 LEU A O 1
ATOM 766 N N . SER A 1 100 ? -10.624 -5.240 -1.307 1.00 93.69 100 SER A N 1
ATOM 767 C CA . SER A 1 100 ? -11.001 -5.662 0.042 1.00 93.69 100 SER A CA 1
ATOM 768 C C . SER A 1 100 ? -9.823 -5.511 1.012 1.00 93.69 100 SER A C 1
ATOM 770 O O . SER A 1 100 ? -8.671 -5.298 0.617 1.00 93.69 100 SER A O 1
ATOM 772 N N . TRP A 1 101 ? -10.107 -5.637 2.308 1.00 94.62 101 TRP A N 1
ATOM 773 C CA . TRP A 1 101 ? -9.070 -5.665 3.336 1.00 94.62 101 TRP A CA 1
ATOM 774 C C . TRP A 1 101 ? -8.061 -6.798 3.121 1.00 94.62 101 TRP A C 1
ATOM 776 O O . TRP A 1 101 ? -6.857 -6.581 3.234 1.00 94.62 101 TRP A O 1
ATOM 786 N N . GLU A 1 102 ? -8.537 -7.994 2.775 1.00 95.00 102 GLU A N 1
ATOM 787 C CA . GLU A 1 102 ? -7.708 -9.175 2.532 1.00 95.00 102 GLU A CA 1
ATOM 788 C C . GLU A 1 102 ? -6.745 -8.943 1.376 1.00 95.00 102 GLU A C 1
ATOM 790 O O . GLU A 1 102 ? -5.557 -9.223 1.517 1.00 95.00 102 GLU A O 1
ATOM 795 N N . GLU A 1 103 ? -7.242 -8.396 0.267 1.00 95.31 103 GLU A N 1
ATOM 796 C CA . GLU A 1 103 ? -6.439 -8.133 -0.927 1.00 95.31 103 GLU A CA 1
ATOM 797 C C . GLU A 1 103 ? -5.376 -7.064 -0.656 1.00 95.31 103 GLU A C 1
ATOM 799 O O . GLU A 1 103 ? -4.222 -7.202 -1.067 1.00 95.31 103 GLU A O 1
ATOM 804 N N . LEU A 1 104 ? -5.738 -5.999 0.070 1.00 96.50 104 LEU A N 1
ATOM 805 C CA . LEU A 1 104 ? -4.790 -4.965 0.477 1.00 96.50 104 LEU A CA 1
ATOM 806 C C . LEU A 1 104 ? -3.700 -5.553 1.383 1.00 96.50 104 LEU A C 1
ATOM 808 O O . LEU A 1 104 ? -2.508 -5.338 1.146 1.00 96.50 104 LEU A O 1
ATOM 812 N N . ARG A 1 105 ? -4.107 -6.326 2.396 1.00 96.06 105 ARG A N 1
ATOM 813 C CA . ARG A 1 105 ? -3.204 -6.999 3.335 1.00 96.06 105 ARG A CA 1
ATOM 814 C C . ARG A 1 105 ? -2.250 -7.937 2.606 1.00 96.06 105 ARG A C 1
ATOM 816 O O . ARG A 1 105 ? -1.046 -7.870 2.834 1.00 96.06 105 ARG A O 1
ATOM 823 N N . GLU A 1 106 ? -2.763 -8.781 1.718 1.00 96.06 106 GLU A N 1
ATOM 824 C CA . GLU A 1 106 ? -1.958 -9.728 0.947 1.00 96.06 106 GLU A CA 1
ATOM 825 C C . GLU A 1 106 ? -0.913 -9.003 0.092 1.00 96.06 106 GLU A C 1
ATOM 827 O O . GLU A 1 106 ? 0.258 -9.383 0.081 1.00 96.06 106 GLU A O 1
ATOM 832 N N . ARG A 1 107 ? -1.291 -7.891 -0.549 1.00 97.38 107 ARG A N 1
ATOM 833 C CA . ARG A 1 107 ? -0.362 -7.078 -1.343 1.00 97.38 107 ARG A CA 1
ATOM 834 C C . ARG A 1 107 ? 0.765 -6.484 -0.507 1.00 97.38 107 ARG A C 1
ATOM 836 O O . ARG A 1 107 ? 1.918 -6.574 -0.925 1.00 97.38 107 ARG A O 1
ATOM 843 N N . PHE A 1 108 ? 0.474 -5.930 0.669 1.00 97.12 108 PHE A N 1
ATOM 844 C CA . PHE A 1 108 ? 1.519 -5.419 1.563 1.00 97.12 108 PHE A CA 1
ATOM 845 C C . PHE A 1 108 ? 2.409 -6.533 2.132 1.00 97.12 108 PHE A C 1
ATOM 847 O O . PHE A 1 108 ? 3.625 -6.351 2.202 1.00 97.12 108 PHE A O 1
ATOM 854 N N . ILE A 1 109 ? 1.852 -7.706 2.451 1.00 95.44 109 ILE A N 1
ATOM 855 C CA . ILE A 1 109 ? 2.640 -8.884 2.854 1.00 95.44 109 ILE A CA 1
ATOM 856 C C . ILE A 1 109 ? 3.606 -9.287 1.732 1.00 95.44 109 ILE A C 1
ATOM 858 O O . ILE A 1 109 ? 4.806 -9.411 1.977 1.00 95.44 109 ILE A O 1
ATOM 862 N N . CYS A 1 110 ? 3.102 -9.420 0.502 1.00 96.19 110 CYS A N 1
ATOM 863 C CA . CYS A 1 110 ? 3.886 -9.705 -0.703 1.00 96.19 110 CYS A CA 1
ATOM 864 C C . CYS A 1 110 ? 5.054 -8.706 -0.868 1.00 96.19 110 CYS A C 1
ATOM 866 O O . CYS A 1 110 ? 6.192 -9.105 -1.113 1.00 96.19 110 CYS A O 1
ATOM 868 N N . LEU A 1 111 ? 4.800 -7.405 -0.681 1.00 96.25 111 LEU A N 1
ATOM 869 C CA . LEU A 1 111 ? 5.827 -6.358 -0.754 1.00 96.25 111 LEU A CA 1
ATOM 870 C C . LEU A 1 111 ? 6.889 -6.480 0.352 1.00 96.25 111 LEU A C 1
ATOM 872 O O . LEU A 1 111 ? 8.084 -6.359 0.078 1.00 96.25 111 LEU A O 1
ATOM 876 N N . CYS A 1 112 ? 6.473 -6.769 1.585 1.00 94.50 112 CYS A N 1
ATOM 877 C CA . CYS A 1 112 ? 7.370 -6.968 2.726 1.00 94.50 112 CYS A CA 1
ATOM 878 C C . CYS A 1 112 ? 8.205 -8.259 2.636 1.00 94.50 112 CYS A C 1
ATOM 880 O O . CYS A 1 112 ? 9.241 -8.357 3.296 1.00 94.50 112 CYS A O 1
ATOM 882 N N . GLN A 1 113 ? 7.773 -9.235 1.835 1.00 93.50 113 GLN A N 1
ATOM 883 C CA . GLN A 1 113 ? 8.509 -10.468 1.528 1.00 93.50 113 GLN A CA 1
ATOM 884 C C . GLN A 1 113 ? 9.443 -10.337 0.313 1.00 93.50 113 GLN A C 1
ATOM 886 O O . GLN A 1 113 ? 10.210 -11.258 0.035 1.00 93.50 113 GLN A O 1
ATOM 891 N N . GLY A 1 114 ? 9.380 -9.218 -0.415 1.00 92.12 114 GLY A N 1
ATOM 892 C CA . GLY A 1 114 ? 10.229 -8.961 -1.574 1.00 92.12 114 GLY A CA 1
ATOM 893 C C . GLY A 1 114 ? 11.676 -8.600 -1.217 1.00 92.12 114 GLY A C 1
ATOM 894 O O . GLY A 1 114 ? 12.182 -8.904 -0.136 1.00 92.12 114 GLY A O 1
ATOM 895 N N . SER A 1 115 ? 12.371 -7.933 -2.144 1.00 93.00 115 SER A N 1
ATOM 896 C CA . SER A 1 115 ? 13.768 -7.526 -1.938 1.00 93.00 115 SER A CA 1
ATOM 897 C C . SER A 1 115 ? 13.922 -6.556 -0.758 1.00 93.00 115 SER A C 1
ATOM 899 O O . SER A 1 115 ? 13.015 -5.778 -0.463 1.00 93.00 115 SER A O 1
ATOM 901 N N . THR A 1 116 ? 15.089 -6.545 -0.102 1.00 94.12 116 THR A N 1
ATOM 902 C CA . THR A 1 116 ? 15.353 -5.670 1.060 1.00 94.12 116 THR A CA 1
ATOM 903 C C . THR A 1 116 ? 14.981 -4.202 0.813 1.00 94.12 116 THR A C 1
ATOM 905 O O . THR A 1 116 ? 14.237 -3.651 1.623 1.00 94.12 116 THR A O 1
ATOM 908 N N . PRO A 1 117 ? 15.355 -3.573 -0.324 1.00 94.56 117 PRO A N 1
ATOM 909 C CA . PRO A 1 117 ? 14.982 -2.182 -0.569 1.00 94.56 117 PRO A CA 1
ATOM 910 C C . PRO A 1 117 ? 13.465 -1.989 -0.714 1.00 94.56 117 PRO A C 1
ATOM 912 O O . PRO A 1 117 ? 12.940 -0.926 -0.384 1.00 94.56 117 PRO A O 1
ATOM 915 N N . LEU A 1 118 ? 12.756 -2.989 -1.255 1.00 95.62 118 LEU A N 1
ATOM 916 C CA . LEU A 1 118 ? 11.301 -2.951 -1.404 1.00 95.62 118 LEU A CA 1
ATOM 917 C C . LEU A 1 118 ? 10.624 -3.028 -0.042 1.00 95.62 118 LEU A C 1
ATOM 919 O O . LEU A 1 118 ? 9.760 -2.203 0.256 1.00 95.62 118 LEU A O 1
ATOM 923 N N . LYS A 1 119 ? 11.063 -3.974 0.790 1.00 95.88 119 LYS A N 1
ATOM 924 C CA . LYS A 1 119 ? 10.583 -4.144 2.158 1.00 95.88 119 LYS A CA 1
ATOM 925 C C . LYS A 1 119 ? 10.783 -2.874 2.982 1.00 95.88 119 LYS A C 1
ATOM 927 O O . LYS A 1 119 ? 9.824 -2.385 3.567 1.00 95.88 119 LYS A O 1
ATOM 932 N N . GLU A 1 120 ? 11.993 -2.318 2.996 1.00 95.25 120 GLU A N 1
ATOM 933 C CA . GLU A 1 120 ? 12.318 -1.117 3.777 1.00 95.25 120 GLU A CA 1
ATOM 934 C C . GLU A 1 120 ? 11.473 0.087 3.351 1.00 95.25 120 GLU A C 1
ATOM 936 O O . GLU A 1 120 ? 10.901 0.769 4.199 1.00 95.25 120 GLU A O 1
ATOM 941 N N . GLN A 1 121 ? 11.324 0.321 2.042 1.00 96.06 121 GLN A N 1
ATOM 942 C CA . GLN A 1 121 ? 10.477 1.412 1.558 1.00 96.06 121 GLN A CA 1
ATOM 943 C C . GLN A 1 121 ? 9.000 1.187 1.905 1.00 96.06 121 GLN A C 1
ATOM 945 O O . GLN A 1 121 ? 8.309 2.136 2.268 1.00 96.06 121 GLN A O 1
ATOM 950 N N . THR A 1 122 ? 8.520 -0.055 1.819 1.00 97.00 122 THR A N 1
ATOM 951 C CA . THR A 1 122 ? 7.135 -0.409 2.162 1.00 97.00 122 THR A CA 1
ATOM 952 C C . THR A 1 122 ? 6.863 -0.172 3.648 1.00 97.00 122 THR A C 1
ATOM 954 O O . THR A 1 122 ? 5.872 0.466 3.999 1.00 97.00 122 THR A O 1
ATOM 957 N N . GLN A 1 123 ? 7.767 -0.617 4.525 1.00 95.94 123 GLN A N 1
ATOM 958 C CA . GLN A 1 123 ? 7.667 -0.394 5.968 1.00 95.94 123 GLN A CA 1
ATOM 959 C C . GLN A 1 123 ? 7.729 1.098 6.310 1.00 95.94 123 GLN A C 1
ATOM 961 O O . GLN A 1 123 ? 6.889 1.583 7.063 1.00 95.94 123 GLN A O 1
ATOM 966 N N . ALA A 1 124 ? 8.657 1.848 5.708 1.00 96.25 124 ALA A N 1
ATOM 967 C CA . ALA A 1 124 ? 8.761 3.291 5.913 1.00 96.25 124 ALA A CA 1
ATOM 968 C C . ALA A 1 124 ? 7.494 4.041 5.466 1.00 96.25 124 ALA A C 1
ATOM 970 O O . ALA A 1 124 ? 7.049 4.960 6.152 1.00 96.25 124 ALA A O 1
ATOM 971 N N . ALA A 1 125 ? 6.886 3.638 4.344 1.00 97.06 125 ALA A N 1
ATOM 972 C CA . ALA A 1 125 ? 5.630 4.216 3.873 1.00 97.06 125 ALA A CA 1
ATOM 973 C C . ALA A 1 125 ? 4.477 3.947 4.853 1.00 97.06 125 ALA A C 1
ATOM 975 O O . ALA A 1 125 ? 3.736 4.868 5.190 1.00 97.06 125 ALA A O 1
ATOM 976 N N . LEU A 1 126 ? 4.350 2.718 5.362 1.00 97.00 126 LEU A N 1
ATOM 977 C CA . LEU A 1 126 ? 3.316 2.365 6.338 1.00 97.00 126 LEU A CA 1
ATOM 978 C C . LEU A 1 126 ? 3.490 3.089 7.676 1.00 97.00 126 LEU A C 1
ATOM 980 O O . LEU A 1 126 ? 2.513 3.586 8.228 1.00 97.00 126 LEU A O 1
ATOM 984 N N . GLU A 1 127 ? 4.719 3.201 8.177 1.00 96.44 127 GLU A N 1
ATOM 985 C CA . GLU A 1 127 ? 5.039 3.967 9.389 1.00 96.44 127 GLU A CA 1
ATOM 986 C C . GLU A 1 127 ? 4.696 5.457 9.225 1.00 96.44 127 GLU A C 1
ATOM 988 O O . GLU A 1 127 ? 4.097 6.080 10.109 1.00 96.44 127 GLU A O 1
ATOM 993 N N . PHE A 1 128 ? 5.001 6.029 8.058 1.00 97.44 128 PHE A N 1
ATOM 994 C CA . PHE A 1 128 ? 4.632 7.401 7.721 1.00 97.44 128 PHE A CA 1
ATOM 995 C C . PHE A 1 128 ? 3.110 7.601 7.665 1.00 97.44 128 PHE A C 1
ATOM 997 O O . PHE A 1 128 ? 2.599 8.601 8.171 1.00 97.44 128 PHE A O 1
ATOM 1004 N N . LEU A 1 129 ? 2.373 6.657 7.078 1.00 97.38 129 LEU A N 1
ATOM 1005 C CA . LEU A 1 129 ? 0.911 6.703 7.015 1.00 97.38 129 LEU A CA 1
ATOM 1006 C C . LEU A 1 129 ? 0.270 6.527 8.397 1.00 97.38 129 LEU A C 1
ATOM 1008 O O . LEU A 1 129 ? -0.630 7.285 8.747 1.00 97.38 129 LEU A O 1
ATOM 1012 N N . ARG A 1 130 ? 0.787 5.611 9.226 1.00 96.25 130 ARG A N 1
ATOM 1013 C CA . ARG A 1 130 ? 0.363 5.459 10.626 1.00 96.25 130 ARG A CA 1
ATOM 1014 C C . ARG A 1 130 ? 0.546 6.759 11.405 1.00 96.25 130 ARG A C 1
ATOM 1016 O O . ARG A 1 130 ? -0.343 7.174 12.145 1.00 96.25 130 ARG A O 1
ATOM 1023 N N . THR A 1 131 ? 1.695 7.408 11.229 1.00 97.00 131 THR A N 1
ATOM 1024 C CA . THR A 1 131 ? 1.999 8.680 11.896 1.00 97.00 131 THR A CA 1
ATOM 1025 C C . THR A 1 131 ? 1.032 9.780 11.455 1.00 97.00 131 THR A C 1
ATOM 1027 O O . THR A 1 131 ? 0.541 10.526 12.299 1.00 97.00 131 THR A O 1
ATOM 1030 N N . GLN A 1 132 ? 0.707 9.858 10.159 1.00 96.56 132 GLN A N 1
ATOM 1031 C CA . GLN A 1 132 ? -0.290 10.804 9.639 1.00 96.56 132 GLN A CA 1
ATOM 1032 C C . GLN A 1 132 ? -1.688 10.582 10.219 1.00 96.56 132 GLN A C 1
ATOM 1034 O O . GLN A 1 132 ? -2.388 11.557 10.482 1.00 96.56 132 GLN A O 1
ATOM 1039 N N . ASP A 1 133 ? -2.075 9.329 10.448 1.00 94.94 133 ASP A N 1
ATOM 1040 C CA . ASP A 1 133 ? -3.361 8.999 11.062 1.00 94.94 133 ASP A CA 1
ATOM 1041 C C . ASP A 1 133 ? -3.388 9.285 12.576 1.00 94.94 133 ASP A C 1
ATOM 1043 O O . ASP A 1 133 ? -4.457 9.237 13.170 1.00 94.94 133 ASP A O 1
ATOM 1047 N N . GLY A 1 134 ? -2.254 9.618 13.210 1.00 95.75 134 GLY A N 1
ATOM 1048 C CA . GLY A 1 134 ? -2.173 9.964 14.637 1.00 95.75 134 GLY A CA 1
ATOM 1049 C C . GLY A 1 134 ? -1.349 9.002 15.499 1.00 95.75 134 GLY A C 1
ATOM 1050 O O . GLY A 1 134 ? -1.448 9.053 16.723 1.00 95.75 134 GLY A O 1
ATOM 1051 N N . ASP A 1 135 ? -0.548 8.127 14.882 1.00 95.19 135 ASP A N 1
ATOM 1052 C CA . ASP A 1 135 ? 0.313 7.131 15.547 1.00 95.19 135 ASP A CA 1
ATOM 1053 C C . ASP A 1 135 ? -0.446 6.200 16.512 1.00 95.19 135 ASP A C 1
ATOM 1055 O O . ASP A 1 135 ? 0.044 5.796 17.571 1.00 95.19 135 ASP A O 1
ATOM 1059 N N . PHE A 1 136 ? -1.679 5.840 16.148 1.00 93.19 136 PHE A N 1
ATOM 1060 C CA . PHE A 1 136 ? -2.488 4.937 16.957 1.00 93.19 136 PHE A CA 1
ATOM 1061 C C . PHE A 1 136 ? -1.829 3.560 17.081 1.00 93.19 136 PHE A C 1
ATOM 1063 O O . PHE A 1 136 ? -1.363 2.977 16.103 1.00 93.19 136 PHE A O 1
ATOM 1070 N N . ARG A 1 137 ? -1.847 3.007 18.298 1.00 92.25 137 ARG A N 1
ATOM 1071 C CA . ARG A 1 137 ? -1.336 1.661 18.623 1.00 92.25 137 ARG A CA 1
ATOM 1072 C C . ARG A 1 137 ? -2.447 0.675 18.986 1.00 92.25 137 ARG A C 1
ATOM 1074 O O . ARG A 1 137 ? -2.198 -0.318 19.662 1.00 92.25 137 ARG A O 1
ATOM 1081 N N . VAL A 1 138 ? -3.674 0.971 18.573 1.00 92.69 138 VAL A N 1
ATOM 1082 C CA . VAL A 1 138 ? -4.869 0.160 18.830 1.00 92.69 138 VAL A CA 1
ATOM 1083 C C . VAL A 1 138 ? -5.548 -0.190 17.512 1.00 92.69 138 VAL A C 1
ATOM 1085 O O . VAL A 1 138 ? -5.451 0.580 16.555 1.00 92.69 138 VAL A O 1
ATOM 1088 N N . ARG A 1 139 ? -6.226 -1.343 17.478 1.00 92.88 139 ARG A N 1
ATOM 1089 C CA . ARG A 1 139 ? -6.915 -1.821 16.276 1.00 92.88 139 ARG A CA 1
ATOM 1090 C C . ARG A 1 139 ? -8.121 -0.954 15.914 1.00 92.88 139 ARG A C 1
ATOM 1092 O O . ARG A 1 139 ? -8.788 -0.426 16.805 1.00 92.88 139 ARG A O 1
ATOM 1099 N N . GLY A 1 140 ? -8.409 -0.848 14.620 1.00 93.56 140 GLY A N 1
ATOM 1100 C CA . GLY A 1 140 ? -9.642 -0.260 14.091 1.00 93.56 140 GLY A CA 1
ATOM 1101 C C . GLY A 1 140 ? -9.712 1.267 14.048 1.00 93.56 140 GLY A C 1
ATOM 1102 O O . GLY A 1 140 ? -10.748 1.811 13.675 1.00 93.56 140 GLY A O 1
ATOM 1103 N N . LEU A 1 141 ? -8.628 1.970 14.399 1.00 94.38 141 LEU A N 1
ATOM 1104 C CA . LEU A 1 141 ? -8.535 3.431 14.243 1.00 94.38 141 LEU A CA 1
ATOM 1105 C C . LEU A 1 141 ? -7.745 3.852 13.003 1.00 94.38 141 LEU A C 1
ATOM 1107 O O . LEU A 1 141 ? -8.038 4.890 12.418 1.00 94.38 141 LEU A O 1
ATOM 1111 N N . SER A 1 142 ? -6.760 3.052 12.594 1.00 95.88 142 SER A N 1
ATOM 1112 C CA . SER A 1 142 ? -5.978 3.286 11.383 1.00 95.88 142 SER A CA 1
ATOM 1113 C C . SER A 1 142 ? -5.738 1.972 10.661 1.00 95.88 142 SER A C 1
ATOM 1115 O O . SER A 1 142 ? -5.237 1.005 11.236 1.00 95.88 142 SER A O 1
ATOM 1117 N N . VAL A 1 143 ? -6.065 1.960 9.372 1.00 96.44 143 VAL A N 1
ATOM 1118 C CA . VAL A 1 143 ? -5.853 0.804 8.496 1.00 96.44 143 VAL A CA 1
ATOM 1119 C C . VAL A 1 143 ? -4.366 0.442 8.426 1.00 96.44 143 VAL A C 1
ATOM 1121 O O . VAL A 1 143 ? -4.007 -0.732 8.354 1.00 96.44 143 VAL A O 1
ATOM 1124 N N . TRP A 1 144 ? -3.483 1.440 8.535 1.00 97.19 144 TRP A N 1
ATOM 1125 C CA . TRP A 1 144 ? -2.031 1.262 8.511 1.00 97.19 144 TRP A CA 1
ATOM 1126 C C . TRP A 1 144 ? -1.504 0.673 9.818 1.00 97.19 144 TRP A C 1
ATOM 1128 O O . TRP A 1 144 ? -0.625 -0.187 9.776 1.00 97.19 144 TRP A O 1
ATOM 1138 N N . THR A 1 145 ? -2.057 1.084 10.968 1.00 96.06 145 THR A N 1
ATOM 1139 C CA . THR A 1 145 ? -1.767 0.445 12.263 1.00 96.06 145 THR A CA 1
ATOM 1140 C C . THR A 1 145 ? -2.092 -1.040 12.203 1.00 96.06 145 THR A C 1
ATOM 1142 O O . THR A 1 145 ? -1.250 -1.870 12.549 1.00 96.06 145 THR A O 1
ATOM 1145 N N . ASP A 1 146 ? -3.286 -1.379 11.723 1.00 96.00 146 ASP A N 1
ATOM 1146 C CA . ASP A 1 146 ? -3.751 -2.762 11.677 1.00 96.00 146 ASP A CA 1
ATOM 1147 C C . ASP A 1 146 ? -2.904 -3.594 10.705 1.00 96.00 146 ASP A C 1
ATOM 1149 O O . ASP A 1 146 ? -2.511 -4.709 11.044 1.00 96.00 146 ASP A O 1
ATOM 1153 N N . LEU A 1 147 ? -2.519 -3.039 9.547 1.00 95.88 147 LEU A N 1
ATOM 1154 C CA . LEU A 1 147 ? -1.594 -3.698 8.616 1.00 95.88 147 LEU A CA 1
ATOM 1155 C C . LEU A 1 147 ? -0.233 -3.981 9.263 1.00 95.88 147 LEU A C 1
ATOM 1157 O O . LEU A 1 147 ? 0.271 -5.100 9.170 1.00 95.88 147 LEU A O 1
ATOM 1161 N N . LEU A 1 148 ? 0.364 -2.992 9.936 1.00 94.12 148 LEU A N 1
ATOM 1162 C CA . LEU A 1 148 ? 1.656 -3.150 10.615 1.00 94.12 148 LEU A CA 1
ATOM 1163 C C . LEU A 1 148 ? 1.603 -4.228 11.706 1.00 94.12 148 LEU A C 1
ATOM 1165 O O . LEU A 1 148 ? 2.544 -5.016 11.831 1.00 94.12 148 LEU A O 1
ATOM 1169 N N . MET A 1 149 ? 0.495 -4.296 12.451 1.00 91.81 149 MET A N 1
ATOM 1170 C CA . MET A 1 149 ? 0.263 -5.339 13.450 1.00 91.81 149 MET A CA 1
ATOM 1171 C C . MET A 1 149 ? 0.153 -6.733 12.822 1.00 91.81 149 MET A C 1
ATOM 1173 O O . MET A 1 149 ? 0.787 -7.663 13.314 1.00 91.81 149 MET A O 1
ATOM 1177 N N . GLU A 1 150 ? -0.616 -6.886 11.740 1.00 89.69 150 GLU A N 1
ATOM 1178 C CA . GLU A 1 150 ? -0.797 -8.174 11.049 1.00 89.69 150 GLU A CA 1
ATOM 1179 C C . GLU A 1 150 ? 0.509 -8.690 10.423 1.00 89.69 150 GLU A C 1
ATOM 1181 O O . GLU A 1 150 ? 0.777 -9.889 10.426 1.00 89.69 150 GLU A O 1
ATOM 1186 N N . MET A 1 151 ? 1.368 -7.798 9.925 1.00 85.00 151 MET A N 1
ATOM 1187 C CA . MET A 1 151 ? 2.651 -8.189 9.326 1.00 85.00 151 MET A CA 1
ATOM 1188 C C . MET A 1 151 ? 3.761 -8.461 10.352 1.00 85.00 151 MET A C 1
ATOM 1190 O O . MET A 1 151 ? 4.886 -8.773 9.956 1.00 85.00 151 MET A O 1
ATOM 1194 N N . GLY A 1 152 ? 3.505 -8.279 11.653 1.00 72.69 152 GLY A N 1
ATOM 1195 C CA . GLY A 1 152 ? 4.534 -8.389 12.694 1.00 72.69 152 GLY A CA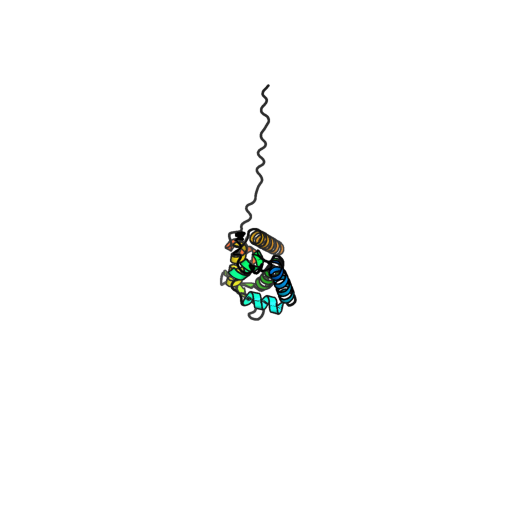 1
ATOM 1196 C C . GLY A 1 152 ? 5.679 -7.380 12.532 1.00 72.69 152 GLY A C 1
ATOM 1197 O O . GLY A 1 152 ? 6.755 -7.557 13.101 1.00 72.69 152 GLY A O 1
ATOM 1198 N N . CYS A 1 153 ? 5.466 -6.321 11.747 1.00 60.34 153 CYS A N 1
ATOM 1199 C CA . CYS A 1 153 ? 6.433 -5.256 11.514 1.00 60.34 153 CYS A CA 1
ATOM 1200 C C . CYS A 1 153 ? 6.341 -4.246 12.661 1.00 60.34 153 CYS A C 1
ATOM 1202 O O . CYS A 1 153 ? 5.975 -3.095 12.464 1.00 60.34 153 CYS A O 1
ATOM 1204 N N . SER A 1 154 ? 6.620 -4.683 13.889 1.00 50.47 154 SER A N 1
ATOM 1205 C CA . SER A 1 154 ? 6.811 -3.752 14.996 1.00 50.47 154 SER A CA 1
ATOM 1206 C C . SER A 1 154 ? 8.191 -3.119 14.878 1.00 50.47 154 SER A C 1
ATOM 1208 O O . SER A 1 154 ? 9.178 -3.833 14.679 1.00 50.47 154 SER A O 1
ATOM 1210 N N . CYS A 1 155 ? 8.270 -1.804 15.068 1.00 42.75 155 CYS A N 1
ATOM 1211 C CA . CYS A 1 155 ? 9.520 -1.111 15.349 1.00 42.75 155 CYS A CA 1
ATOM 1212 C C . CYS A 1 155 ? 10.274 -1.877 16.449 1.00 42.75 155 CYS A C 1
ATOM 1214 O O . CYS A 1 155 ? 9.835 -1.903 17.599 1.00 42.75 155 CYS A O 1
ATOM 1216 N N . VAL A 1 156 ? 11.401 -2.510 16.124 1.00 47.56 156 VAL A N 1
ATOM 1217 C CA . VAL A 1 156 ? 12.400 -2.795 17.151 1.00 47.56 156 VAL A CA 1
ATOM 1218 C C . VAL A 1 156 ? 13.033 -1.455 17.479 1.00 47.56 156 VAL A C 1
ATOM 1220 O O . VAL A 1 156 ? 13.821 -0.929 16.698 1.00 47.56 156 VAL A O 1
ATOM 1223 N N . ASP A 1 157 ? 12.649 -0.880 18.617 1.00 40.38 157 ASP A N 1
ATOM 1224 C CA . ASP A 1 157 ? 13.370 0.231 19.224 1.00 40.38 157 ASP A CA 1
ATOM 1225 C C . ASP A 1 157 ? 14.831 -0.204 19.407 1.00 40.38 157 ASP A C 1
ATOM 1227 O O . ASP A 1 157 ? 15.196 -0.833 20.404 1.00 40.38 157 ASP A O 1
ATOM 1231 N N . THR A 1 158 ? 15.704 0.116 18.453 1.00 45.12 158 THR A N 1
ATOM 1232 C CA . THR A 1 158 ? 17.148 0.040 18.658 1.00 45.12 158 THR A CA 1
ATOM 1233 C C . THR A 1 158 ? 17.538 1.154 19.620 1.00 45.12 158 THR A C 1
ATOM 1235 O O . THR A 1 158 ? 18.064 2.194 19.229 1.00 45.12 158 THR A O 1
ATOM 1238 N N . LYS A 1 159 ? 17.294 0.940 20.917 1.00 38.34 159 LYS A N 1
ATOM 1239 C CA . LYS A 1 159 ? 18.039 1.633 21.964 1.00 38.34 159 LYS A CA 1
ATOM 1240 C C . LYS A 1 159 ? 19.484 1.167 21.862 1.00 38.34 159 LYS A C 1
ATOM 1242 O O . LYS A 1 159 ? 19.844 0.092 22.336 1.00 38.34 159 LYS A O 1
ATOM 1247 N N . ALA A 1 160 ? 20.307 2.000 21.236 1.00 44.12 160 ALA A N 1
ATOM 1248 C CA . ALA A 1 160 ? 21.753 1.919 21.298 1.00 44.12 160 ALA A CA 1
ATOM 1249 C C . ALA A 1 160 ? 22.204 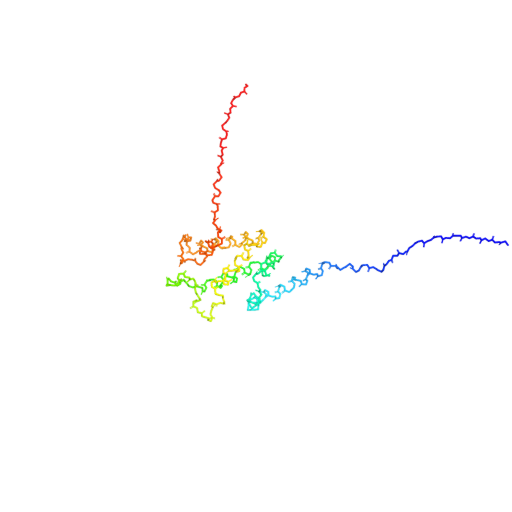1.932 22.769 1.00 44.12 160 ALA A C 1
ATOM 1251 O O . ALA A 1 160 ? 22.316 2.982 23.401 1.00 44.12 160 ALA A O 1
ATOM 1252 N N . THR A 1 161 ? 22.46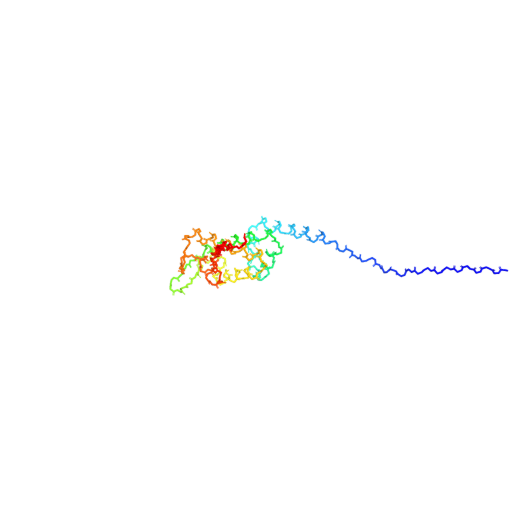9 0.759 23.342 1.00 44.53 161 THR A N 1
ATOM 1253 C CA . THR A 1 161 ? 23.202 0.645 24.603 1.00 44.53 161 THR A CA 1
ATOM 1254 C C . THR A 1 161 ? 24.681 0.874 24.321 1.00 44.53 161 THR A C 1
ATOM 1256 O O . THR A 1 161 ? 25.450 -0.070 24.139 1.00 44.53 161 THR A O 1
ATOM 1259 N N . GLY A 1 162 ? 25.087 2.142 24.284 1.00 42.09 162 GLY A N 1
ATOM 1260 C CA . GLY A 1 162 ? 26.487 2.521 24.425 1.00 42.09 162 GLY A CA 1
ATOM 1261 C C . GLY A 1 162 ? 26.964 2.149 25.828 1.00 42.09 162 GLY A C 1
ATOM 1262 O O . GLY A 1 162 ? 26.736 2.883 26.786 1.00 42.09 162 GLY A O 1
ATOM 1263 N N . LYS A 1 163 ? 27.607 0.985 25.973 1.00 45.00 163 LYS A N 1
ATOM 1264 C CA . LYS A 1 163 ? 28.379 0.662 27.175 1.00 45.00 163 LYS A CA 1
ATOM 1265 C C . LYS A 1 163 ? 29.619 1.555 27.195 1.00 45.00 163 LYS A C 1
ATOM 1267 O O . LYS A 1 163 ? 30.565 1.330 26.449 1.00 45.00 163 LYS A O 1
ATOM 1272 N N . LEU A 1 164 ? 29.609 2.545 28.085 1.00 45.72 164 LEU A N 1
ATOM 1273 C CA . LEU A 1 164 ? 30.801 3.247 28.550 1.00 45.72 164 LEU A CA 1
ATOM 1274 C C . LEU A 1 164 ? 31.738 2.220 29.215 1.00 45.72 164 LEU A C 1
ATOM 1276 O O . LEU A 1 164 ? 31.536 1.834 30.368 1.00 45.72 164 LEU A O 1
ATOM 1280 N N . THR A 1 165 ? 32.765 1.751 28.512 1.00 49.22 165 THR A N 1
ATOM 1281 C CA . THR A 1 165 ? 33.896 1.075 29.157 1.00 49.22 165 THR A CA 1
ATOM 1282 C C . THR A 1 165 ? 34.765 2.136 29.818 1.00 49.22 165 THR A C 1
ATOM 1284 O O . THR A 1 165 ? 35.494 2.871 29.153 1.00 49.22 165 THR A O 1
ATOM 1287 N N . LYS A 1 166 ? 34.649 2.240 31.147 1.00 48.38 166 LYS A N 1
ATOM 1288 C CA . LYS A 1 166 ? 35.575 2.995 31.993 1.00 48.38 166 LYS A CA 1
ATOM 1289 C C . LYS A 1 166 ? 37.004 2.498 31.768 1.00 48.38 166 LYS A C 1
ATOM 1291 O O . LYS A 1 166 ? 37.258 1.296 31.823 1.00 48.38 166 LYS A O 1
ATOM 1296 N N . LEU A 1 167 ? 37.907 3.462 31.581 1.00 50.06 167 LEU A N 1
ATOM 1297 C CA . LEU A 1 167 ? 39.352 3.321 31.722 1.00 50.06 167 LEU A CA 1
ATOM 1298 C C . LEU A 1 167 ? 39.689 2.496 32.970 1.00 50.06 167 LEU A C 1
ATOM 1300 O O . LEU A 1 167 ? 39.341 2.894 34.085 1.00 50.06 167 LEU A O 1
ATOM 1304 N N . SER A 1 168 ? 40.437 1.413 32.779 1.00 45.94 168 SER A N 1
ATOM 1305 C CA . SER A 1 168 ? 41.250 0.834 33.840 1.00 45.94 168 SER A CA 1
ATOM 1306 C C . SER A 1 168 ? 42.694 1.265 33.607 1.00 45.94 168 SER A C 1
ATOM 1308 O O . SER A 1 168 ? 43.293 0.953 32.581 1.00 45.94 168 SER A O 1
ATOM 1310 N N . LYS A 1 169 ? 43.211 2.041 34.560 1.00 48.91 169 LYS A N 1
ATOM 1311 C CA . LYS A 1 169 ? 44.630 2.351 34.747 1.00 48.91 169 LYS A CA 1
ATOM 1312 C C . LYS A 1 169 ? 45.442 1.056 34.835 1.00 48.91 169 LYS A C 1
ATOM 1314 O O . LYS A 1 169 ? 45.110 0.196 35.647 1.00 48.91 169 LYS A O 1
ATOM 1319 N N . SER A 1 170 ? 46.552 0.980 34.108 1.00 50.97 170 SER A N 1
ATOM 1320 C CA . SER A 1 170 ? 47.721 0.198 34.520 1.00 50.97 170 SER A CA 1
ATOM 1321 C C . SER A 1 170 ? 48.955 0.689 33.759 1.00 50.97 170 SER A C 1
ATOM 1323 O O . SER A 1 170 ? 48.889 0.802 32.536 1.00 50.97 170 SER A O 1
ATOM 1325 N N . GLY A 1 171 ? 50.034 0.989 34.489 1.00 40.91 171 GLY A N 1
ATOM 1326 C CA . GLY A 1 171 ? 51.327 1.443 33.967 1.00 40.91 171 GLY A CA 1
ATOM 1327 C C . GLY A 1 171 ? 51.735 2.795 34.512 1.00 40.91 171 GLY A C 1
ATOM 1328 O O . GLY A 1 171 ? 51.525 3.783 33.781 1.00 40.91 171 GLY A O 1
#

InterPro domains:
  IPR035428 Fanconi anemia group F protein [PF11107] (25-151)
  IPR035428 Fanconi anemia group F protein [PTHR14449] (26-157)
  IPR038505 FANCF, C-terminal domain superfamily [G3DSA:1.25.40.490] (6-154)

Radius of gyration: 27.88 Å; chains: 1; bounding box: 80×44×95 Å